Protein AF-A0A8S2ZN84-F1 (afdb_monomer_lite)

Organism: NCBI:txid392030

InterPro domains:
  IPR000998 MAM domain [PF00629] (1-59)
  IPR000998 MAM domain [PS50060] (1-59)
  IPR013320 Concanavalin A-like lectin/glucanase domain superfamily [SSF49899] (1-59)
  IPR051560 MAM domain-containing protein [PTHR23282] (1-59)

Sequence (59 aa):
FCQWTFLTDGNLNWTRNQGATLTAETGPQFDVTTHTNQGWYIYLETSYPVKLNDTARLL

Structure (mmCIF, N/CA/C/O backbone):
data_AF-A0A8S2ZN84-F1
#
_entry.id   AF-A0A8S2ZN84-F1
#
loop_
_atom_site.group_PDB
_atom_site.id
_atom_site.type_symbol
_atom_site.label_atom_id
_atom_site.label_alt_id
_atom_site.label_comp_id
_atom_site.label_asym_id
_atom_site.label_entity_id
_atom_site.label_seq_id
_atom_site.pdbx_PDB_ins_code
_atom_site.Cartn_x
_atom_site.Cartn_y
_atom_site.Cartn_z
_atom_site.occupancy
_atom_site.B_iso_or_equiv
_atom_site.auth_seq_id
_atom_site.auth_comp_id
_atom_site.auth_asym_id
_atom_site.auth_atom_id
_atom_site.pdbx_PDB_model_num
ATOM 1 N N . PHE A 1 1 ? -14.282 4.929 -0.199 1.00 66.44 1 PHE A N 1
ATOM 2 C CA . PHE A 1 1 ? -13.187 5.674 -0.846 1.00 66.44 1 PHE A CA 1
ATOM 3 C C . PHE A 1 1 ? -13.736 6.983 -1.345 1.00 66.44 1 PHE A C 1
ATOM 5 O O . PHE A 1 1 ? -14.834 6.973 -1.887 1.00 66.44 1 PHE A O 1
ATOM 12 N N . CYS A 1 2 ? -13.015 8.079 -1.136 1.00 81.25 2 CYS A N 1
ATOM 13 C CA . CYS A 1 2 ? -13.42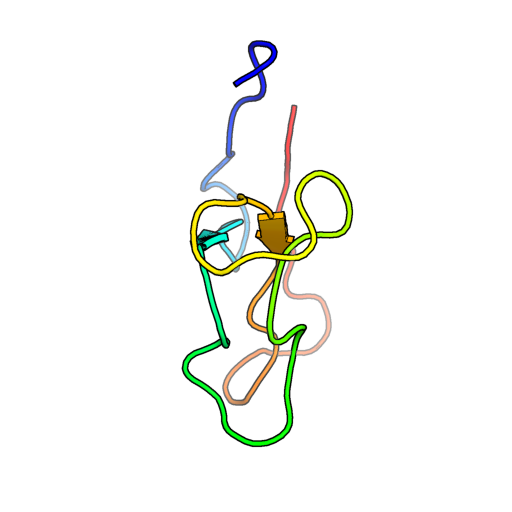1 9.445 -1.477 1.00 81.25 2 CYS A CA 1
ATOM 14 C C . CYS A 1 2 ? -13.423 9.705 -2.998 1.00 81.25 2 CYS A C 1
ATOM 16 O O . CYS A 1 2 ? -12.881 10.702 -3.444 1.00 81.25 2 CYS A O 1
ATOM 18 N N . GLN A 1 3 ? -13.985 8.779 -3.784 1.00 87.06 3 GLN A N 1
ATOM 19 C CA . GLN A 1 3 ? -13.928 8.714 -5.252 1.00 87.06 3 GLN A CA 1
ATOM 20 C C . GLN A 1 3 ? -12.525 8.536 -5.843 1.00 87.06 3 GLN A C 1
ATOM 22 O O . GLN A 1 3 ? -12.339 8.685 -7.045 1.00 87.06 3 GLN A O 1
ATOM 27 N N . TRP A 1 4 ? -11.554 8.160 -5.009 1.00 87.56 4 TRP A N 1
ATOM 28 C CA . TRP A 1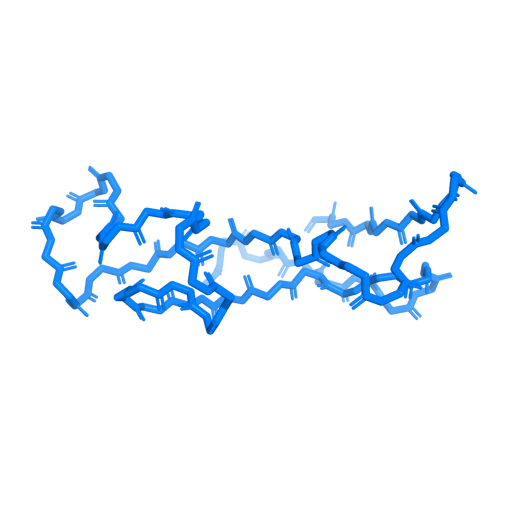 4 ? -10.194 7.943 -5.475 1.00 87.56 4 TRP A CA 1
ATOM 29 C C . TRP A 1 4 ? -10.122 6.713 -6.377 1.00 87.56 4 TRP A C 1
ATOM 31 O O . TRP A 1 4 ? -10.706 5.673 -6.052 1.00 87.56 4 TRP A O 1
ATOM 41 N N . THR A 1 5 ? -9.397 6.831 -7.486 1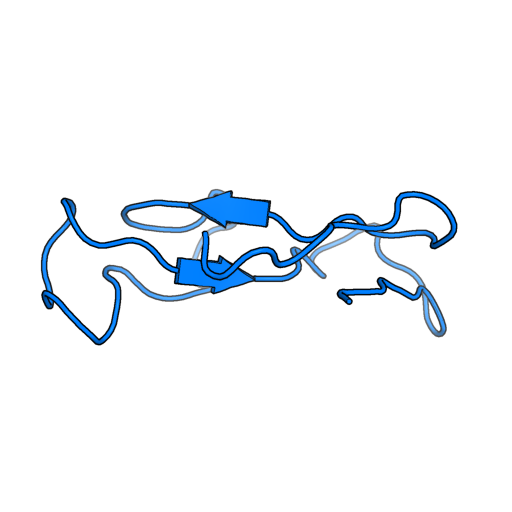.00 88.12 5 THR A N 1
ATOM 42 C CA . THR A 1 5 ? -9.243 5.776 -8.490 1.00 88.12 5 THR A CA 1
ATOM 43 C C . THR A 1 5 ? -7.789 5.335 -8.570 1.00 88.12 5 THR A C 1
ATOM 45 O O . THR A 1 5 ? -6.895 6.116 -8.896 1.00 88.12 5 THR A O 1
ATOM 48 N N . PHE A 1 6 ? -7.561 4.053 -8.289 1.00 89.12 6 PHE A N 1
ATOM 49 C CA . PHE A 1 6 ? -6.268 3.412 -8.489 1.00 89.12 6 PHE A CA 1
ATOM 50 C C . PHE A 1 6 ? -6.044 3.192 -9.980 1.00 89.12 6 PHE A C 1
ATOM 52 O O . PHE A 1 6 ? -6.810 2.470 -10.621 1.00 89.12 6 PHE A O 1
ATOM 59 N N . LEU A 1 7 ? -5.010 3.820 -10.531 1.00 87.88 7 LEU A N 1
ATOM 60 C CA . LEU A 1 7 ? -4.620 3.581 -11.911 1.00 87.88 7 LEU A CA 1
ATOM 61 C C . LEU A 1 7 ? -3.628 2.420 -11.965 1.00 87.88 7 LEU A C 1
ATOM 63 O O . LEU A 1 7 ? -2.671 2.376 -11.195 1.00 87.88 7 LEU A O 1
ATOM 67 N N . THR A 1 8 ? -3.859 1.497 -12.893 1.00 86.69 8 THR A N 1
ATOM 68 C CA . THR A 1 8 ? -3.022 0.308 -13.119 1.00 86.69 8 THR A CA 1
ATOM 69 C C . THR A 1 8 ? -2.067 0.492 -14.303 1.00 86.69 8 THR A C 1
ATOM 71 O O . THR A 1 8 ? -1.629 -0.486 -14.901 1.00 86.69 8 THR A O 1
ATOM 74 N N . ASP A 1 9 ? -1.822 1.739 -14.711 1.00 89.62 9 ASP A N 1
ATOM 75 C CA . ASP A 1 9 ? -0.948 2.103 -15.833 1.00 89.62 9 ASP A CA 1
ATOM 76 C C . ASP A 1 9 ? 0.524 2.271 -15.419 1.00 89.62 9 ASP A C 1
ATOM 78 O O . ASP A 1 9 ? 1.395 2.407 -16.278 1.00 89.62 9 ASP A O 1
ATOM 82 N N . GLY A 1 10 ? 0.798 2.252 -14.112 1.00 88.31 10 GLY A N 1
ATOM 83 C CA . GLY A 1 10 ? 2.138 2.201 -13.538 1.00 88.31 10 GLY A CA 1
ATOM 84 C C . GLY A 1 10 ? 2.673 0.776 -13.363 1.00 88.31 10 GLY A C 1
ATOM 85 O O . GLY A 1 10 ? 2.042 -0.218 -13.719 1.00 88.31 10 GLY A O 1
ATOM 86 N N . ASN A 1 11 ? 3.864 0.680 -12.775 1.00 94.31 11 ASN A N 1
ATOM 87 C CA . ASN A 1 11 ? 4.514 -0.589 -12.434 1.00 94.31 11 ASN A CA 1
ATOM 88 C C . ASN A 1 11 ? 3.997 -1.172 -11.112 1.00 94.31 11 ASN A C 1
ATOM 90 O O . ASN A 1 11 ? 4.071 -2.382 -10.899 1.00 94.31 11 ASN A O 1
ATOM 94 N N . LEU A 1 12 ? 3.495 -0.307 -10.227 1.00 93.94 12 LEU A N 1
ATOM 95 C CA . LEU A 1 12 ? 3.012 -0.652 -8.897 1.00 93.94 12 LEU A CA 1
ATOM 96 C C . LEU A 1 12 ? 1.544 -0.263 -8.754 1.00 93.94 12 LEU A C 1
ATOM 98 O O . LEU A 1 12 ? 1.079 0.718 -9.333 1.00 93.94 12 LEU A O 1
ATOM 102 N N . ASN A 1 13 ? 0.838 -1.004 -7.904 1.00 91.25 13 ASN A N 1
ATOM 103 C CA . ASN A 1 13 ? -0.542 -0.716 -7.549 1.00 91.25 13 ASN A CA 1
ATOM 104 C C . ASN A 1 13 ? -0.622 -0.281 -6.087 1.00 91.25 13 ASN A C 1
ATOM 106 O O . ASN A 1 13 ? -0.076 -0.933 -5.194 1.00 91.25 13 ASN A O 1
ATOM 110 N N . TRP A 1 14 ? -1.352 0.805 -5.839 1.00 92.19 14 TRP A N 1
ATOM 111 C CA . TRP A 1 14 ? -1.741 1.183 -4.486 1.00 92.19 14 TRP A CA 1
ATOM 112 C C . TRP A 1 14 ? -2.549 0.061 -3.846 1.00 92.19 14 TRP A C 1
ATOM 114 O O . TRP A 1 14 ? -3.496 -0.461 -4.435 1.00 92.19 14 TRP A O 1
ATOM 124 N N . THR A 1 15 ? -2.184 -0.281 -2.619 1.00 91.81 15 THR A N 1
ATOM 125 C CA . THR A 1 15 ? -2.841 -1.337 -1.855 1.00 91.81 15 THR A CA 1
ATOM 126 C C . THR A 1 15 ? -3.531 -0.725 -0.655 1.00 91.81 15 THR A C 1
ATOM 128 O O . THR A 1 15 ? -2.958 0.102 0.051 1.00 91.81 15 THR A O 1
ATOM 131 N N . ARG A 1 16 ? -4.775 -1.138 -0.410 1.00 92.50 16 ARG A N 1
ATOM 132 C CA . ARG A 1 16 ? -5.501 -0.802 0.814 1.00 92.50 16 ARG A CA 1
ATOM 133 C C . ARG A 1 16 ? -5.414 -1.972 1.780 1.00 92.50 16 ARG A C 1
ATOM 135 O O . ARG A 1 16 ? -5.771 -3.084 1.401 1.00 92.50 16 ARG A O 1
ATOM 142 N N . ASN A 1 17 ? -5.003 -1.711 3.014 1.00 94.81 17 ASN A N 1
ATOM 143 C CA . ASN A 1 17 ? -4.806 -2.750 4.019 1.00 94.81 17 ASN A CA 1
ATOM 144 C C . ASN A 1 17 ? -5.377 -2.356 5.389 1.00 94.81 17 ASN A C 1
ATOM 146 O O . ASN A 1 17 ? -5.622 -1.174 5.660 1.00 94.81 17 ASN A O 1
ATOM 150 N N . GLN A 1 18 ? -5.586 -3.369 6.230 1.00 96.25 18 GLN A N 1
ATOM 151 C CA . GLN A 1 18 ? -5.853 -3.247 7.663 1.00 96.25 18 GLN A CA 1
ATOM 152 C C . GLN A 1 18 ? -4.810 -4.061 8.426 1.00 96.25 18 GLN A C 1
ATOM 154 O O . GLN A 1 18 ? -4.390 -5.120 7.964 1.00 96.25 18 GLN A O 1
ATOM 159 N N . GLY A 1 19 ? -4.436 -3.609 9.620 1.00 94.56 19 GLY A N 1
ATOM 160 C CA . GLY A 1 19 ? -3.418 -4.301 10.411 1.00 94.56 19 GLY A CA 1
ATOM 161 C C . GLY A 1 19 ? -2.007 -4.152 9.828 1.00 94.56 19 GLY A C 1
ATOM 162 O O . GLY A 1 19 ? -1.746 -3.252 9.032 1.00 94.56 19 GLY A O 1
ATOM 163 N N . ALA A 1 20 ? -1.095 -5.038 10.227 1.00 95.44 20 ALA A N 1
ATOM 164 C CA . ALA A 1 20 ? 0.284 -5.034 9.744 1.00 95.44 20 ALA A CA 1
ATOM 165 C C . ALA A 1 20 ? 0.378 -5.347 8.240 1.00 95.44 20 ALA A C 1
ATOM 167 O O . ALA A 1 20 ? -0.486 -6.019 7.669 1.00 95.44 20 ALA A O 1
ATOM 168 N N . THR A 1 21 ? 1.440 -4.863 7.596 1.00 94.94 21 THR A N 1
ATOM 169 C CA . THR A 1 21 ? 1.760 -5.253 6.217 1.00 94.94 21 THR A CA 1
ATOM 170 C C . THR A 1 21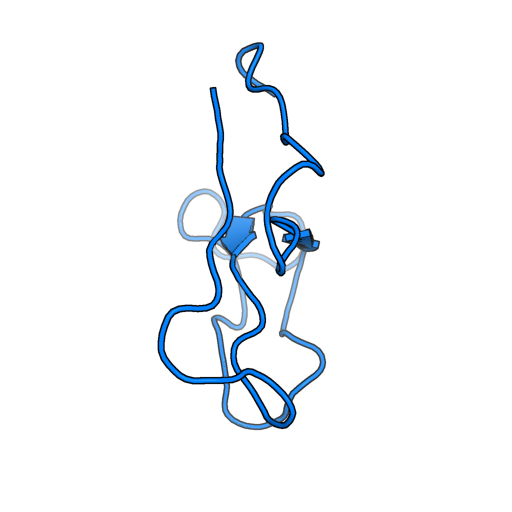 ? 2.309 -6.685 6.171 1.00 94.94 21 THR A C 1
ATOM 172 O O . THR A 1 21 ? 2.699 -7.253 7.191 1.00 94.94 21 THR A O 1
ATOM 175 N N . LEU A 1 22 ? 2.316 -7.292 4.979 1.00 91.06 22 LEU A N 1
ATOM 176 C CA . LEU A 1 22 ? 2.834 -8.652 4.788 1.00 91.06 22 LEU A CA 1
ATOM 177 C C . LEU A 1 22 ? 4.354 -8.730 4.953 1.00 91.06 22 LEU A C 1
ATOM 179 O O . LEU A 1 22 ? 4.871 -9.760 5.388 1.00 91.06 22 LEU A O 1
ATOM 183 N N . THR A 1 23 ? 5.066 -7.663 4.591 1.00 92.88 23 THR A N 1
ATOM 184 C CA . THR A 1 23 ? 6.518 -7.620 4.718 1.00 92.88 23 THR A CA 1
ATOM 185 C C . THR A 1 23 ? 6.884 -7.263 6.154 1.00 92.88 23 THR A C 1
ATOM 187 O O . THR A 1 23 ? 6.542 -6.190 6.654 1.00 92.88 23 THR A O 1
ATOM 190 N N . ALA A 1 24 ? 7.586 -8.180 6.822 1.00 91.50 24 ALA A N 1
ATOM 191 C CA . ALA A 1 24 ? 8.009 -8.006 8.206 1.00 91.50 24 ALA A CA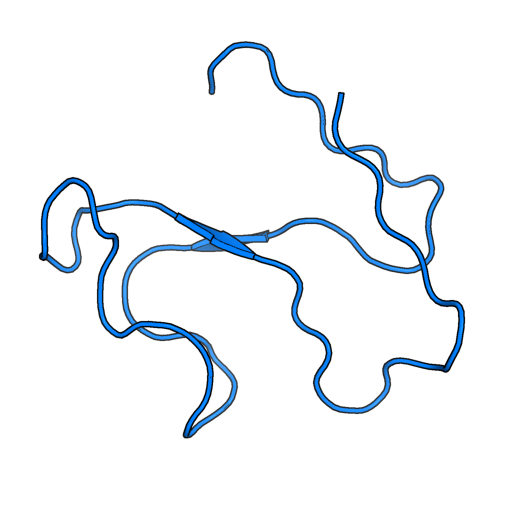 1
ATOM 192 C C . ALA A 1 24 ? 8.838 -6.728 8.392 1.00 91.50 24 ALA A C 1
ATOM 194 O O . ALA A 1 24 ? 9.597 -6.341 7.505 1.00 91.50 24 ALA A O 1
ATOM 195 N N . GLU A 1 25 ? 8.699 -6.100 9.562 1.00 90.38 25 GLU A N 1
ATOM 196 C CA . GLU A 1 25 ? 9.385 -4.847 9.911 1.00 90.38 25 GLU A CA 1
ATOM 197 C C . GLU A 1 25 ? 9.082 -3.676 8.951 1.00 90.38 25 GLU A C 1
ATOM 199 O O . GLU A 1 25 ? 9.853 -2.719 8.867 1.00 90.38 25 GLU A O 1
ATOM 204 N N . THR A 1 26 ? 7.952 -3.718 8.230 1.00 91.75 26 THR A N 1
ATOM 205 C CA . THR A 1 26 ? 7.505 -2.615 7.367 1.00 91.75 26 THR A CA 1
ATOM 206 C C . THR A 1 26 ? 6.069 -2.181 7.650 1.00 91.75 26 THR A C 1
ATOM 208 O O . THR A 1 26 ? 5.227 -2.943 8.133 1.00 91.75 26 THR A O 1
ATOM 211 N N . GLY A 1 27 ? 5.776 -0.928 7.296 1.00 91.19 27 GLY A N 1
ATOM 212 C CA . GLY A 1 27 ? 4.447 -0.338 7.416 1.00 91.19 27 GLY A CA 1
ATOM 213 C C . GLY A 1 27 ? 3.928 -0.240 8.857 1.00 91.19 27 GLY A C 1
ATOM 214 O O . GLY A 1 27 ? 4.640 -0.537 9.817 1.00 91.19 27 GLY A O 1
ATOM 215 N N . PRO A 1 28 ? 2.694 0.247 9.040 1.00 95.75 28 PRO A N 1
ATOM 216 C CA . PRO A 1 28 ? 2.137 0.453 10.366 1.00 95.75 28 PRO A CA 1
ATOM 217 C C . PRO A 1 28 ? 1.416 -0.799 10.880 1.00 95.75 28 PRO A C 1
ATOM 219 O O . PRO A 1 28 ? 0.857 -1.577 10.110 1.00 95.75 28 PRO A O 1
ATOM 222 N N . GLN A 1 29 ? 1.348 -0.953 12.205 1.00 95.06 29 GLN A N 1
ATOM 223 C CA . GLN A 1 29 ? 0.515 -1.987 12.826 1.00 95.06 29 GLN A CA 1
ATOM 224 C C . GLN A 1 29 ? -0.985 -1.680 12.667 1.00 95.06 29 GLN A C 1
ATOM 226 O O . GLN A 1 29 ? -1.780 -2.604 12.527 1.00 95.06 29 GLN A O 1
ATOM 231 N N . PHE A 1 30 ? -1.367 -0.396 12.666 1.00 96.50 30 PHE A N 1
ATOM 232 C CA . PHE A 1 30 ? -2.745 0.097 12.565 1.00 96.50 30 PHE A CA 1
ATOM 233 C C . PHE A 1 30 ? -2.792 1.431 11.808 1.00 96.50 30 PHE A C 1
ATOM 235 O O . PHE A 1 30 ? -1.783 2.131 11.732 1.00 96.50 30 PHE A O 1
ATOM 242 N N . ASP A 1 31 ? -3.957 1.818 11.283 1.00 96.94 31 ASP A N 1
ATOM 243 C CA . ASP A 1 31 ? -4.113 3.153 10.697 1.00 96.94 31 ASP A CA 1
ATOM 244 C C . ASP A 1 31 ? -4.069 4.271 11.758 1.00 96.94 31 ASP A C 1
ATOM 246 O O . ASP A 1 31 ? -4.260 4.048 12.955 1.00 96.94 31 ASP A O 1
ATOM 250 N N . VAL A 1 32 ? -3.855 5.504 11.297 1.00 96.38 32 VAL A N 1
ATOM 251 C CA . VAL A 1 32 ? -3.830 6.699 12.159 1.00 96.38 32 VAL A CA 1
ATOM 252 C C . VAL A 1 32 ? -5.237 7.182 12.526 1.00 96.38 32 VAL A C 1
ATOM 254 O O . VAL A 1 32 ? -5.409 7.943 13.467 1.00 96.38 32 VAL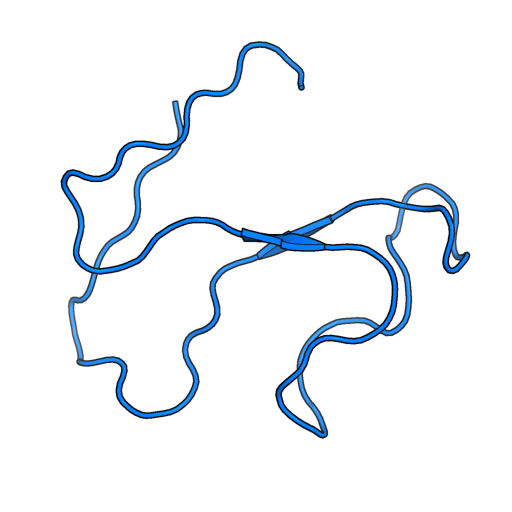 A O 1
ATOM 257 N N . THR A 1 33 ? -6.285 6.782 11.807 1.00 96.81 33 THR A N 1
ATOM 258 C CA . THR A 1 33 ? -7.635 7.286 12.100 1.00 96.81 33 THR A CA 1
ATOM 259 C C . THR A 1 33 ? -8.275 6.561 13.276 1.00 96.81 33 THR A C 1
ATOM 261 O O . THR A 1 33 ? -8.911 7.197 14.113 1.00 96.81 33 THR A O 1
ATOM 264 N N . THR A 1 34 ? -8.122 5.241 13.351 1.00 96.69 34 THR A N 1
ATOM 265 C CA . THR A 1 34 ? -8.753 4.431 14.400 1.00 96.69 34 THR A CA 1
ATOM 266 C C . THR A 1 34 ? -7.765 3.958 15.455 1.00 96.69 34 THR A C 1
ATOM 268 O O . THR A 1 34 ? -8.196 3.656 16.562 1.00 96.69 34 THR A O 1
ATOM 271 N N . HIS A 1 35 ? -6.467 3.867 15.130 1.00 95.81 35 HIS A N 1
ATOM 272 C CA . HIS A 1 35 ? -5.441 3.265 15.994 1.00 95.81 35 HIS A CA 1
ATOM 273 C C . HIS A 1 35 ? -5.778 1.809 16.385 1.00 95.81 35 HIS A C 1
ATOM 275 O O . HIS A 1 35 ? -5.353 1.315 17.429 1.00 95.81 35 HIS A O 1
ATOM 281 N N . THR A 1 36 ? -6.548 1.107 15.545 1.00 96.12 36 THR A N 1
ATOM 282 C CA . THR A 1 36 ? -6.944 -0.297 15.742 1.00 96.12 36 THR A CA 1
ATOM 283 C C . THR A 1 36 ? -6.773 -1.112 14.458 1.00 96.12 36 THR A C 1
ATOM 285 O O . THR A 1 36 ? -6.619 -0.565 13.366 1.00 96.12 36 THR A O 1
ATOM 288 N N . ASN A 1 37 ? -6.870 -2.442 14.559 1.00 94.69 37 ASN A N 1
ATOM 289 C CA . ASN A 1 37 ? -6.849 -3.347 13.400 1.00 94.69 37 ASN A CA 1
ATOM 290 C C . ASN A 1 37 ? -8.092 -3.249 12.501 1.00 94.69 37 ASN A C 1
ATOM 292 O O . ASN A 1 37 ? -8.150 -3.925 11.480 1.00 94.69 37 ASN A O 1
ATOM 296 N N . GLN A 1 38 ? -9.081 -2.434 12.870 1.00 95.69 38 GLN A N 1
ATOM 297 C CA . GLN A 1 38 ? -10.289 -2.198 12.076 1.00 95.69 38 GLN A CA 1
ATOM 298 C C . GLN A 1 38 ? -10.150 -0.971 11.167 1.00 95.69 38 GLN A C 1
ATOM 300 O O . GLN A 1 38 ? -10.952 -0.775 10.250 1.00 95.69 38 GLN A O 1
ATOM 305 N N . GLY A 1 39 ? -9.126 -0.155 11.400 1.00 95.62 39 GLY A N 1
ATOM 306 C CA . GLY A 1 39 ? -8.793 0.986 10.572 1.00 95.62 39 GLY A CA 1
ATOM 307 C C . GLY A 1 39 ? -8.195 0.613 9.228 1.00 95.62 39 GLY A C 1
ATOM 308 O O . GLY A 1 39 ? -7.730 -0.509 9.027 1.00 95.62 39 GLY A O 1
ATOM 309 N N . TRP A 1 40 ? -8.204 1.569 8.303 1.00 94.94 40 TRP A N 1
ATOM 310 C CA . TRP A 1 40 ? -7.754 1.358 6.931 1.00 94.94 40 TRP A CA 1
ATOM 311 C C . TRP A 1 40 ? -6.713 2.390 6.539 1.00 94.94 40 TRP A C 1
ATOM 313 O O . TRP A 1 40 ? -6.918 3.589 6.705 1.00 94.94 40 TRP A O 1
ATOM 323 N N . TYR A 1 41 ? -5.651 1.927 5.896 1.00 94.69 41 TYR A N 1
ATOM 324 C CA . TYR A 1 41 ? -4.674 2.791 5.248 1.00 94.69 41 TYR A CA 1
ATOM 325 C C . TYR A 1 41 ? -4.411 2.312 3.822 1.00 94.69 41 TYR A C 1
ATOM 327 O O . TYR A 1 41 ? -4.771 1.196 3.434 1.00 94.69 41 TYR A O 1
ATOM 335 N N . ILE A 1 42 ? -3.813 3.193 3.027 1.00 93.88 42 ILE A N 1
ATOM 336 C CA . ILE A 1 42 ? -3.298 2.876 1.699 1.00 93.88 42 ILE A CA 1
ATOM 337 C C . ILE A 1 42 ? -1.781 3.007 1.714 1.00 93.88 42 ILE A C 1
ATOM 339 O O . ILE A 1 42 ? -1.243 3.892 2.379 1.00 93.88 42 ILE A O 1
ATOM 343 N N . TYR A 1 43 ? -1.096 2.127 1.000 1.00 94.12 43 TYR A N 1
ATOM 344 C CA . TYR A 1 43 ? 0.357 2.146 0.898 1.00 94.12 43 TYR A CA 1
ATOM 345 C C . TYR A 1 43 ? 0.821 1.572 -0.443 1.00 94.12 43 TYR A C 1
ATOM 347 O O . TYR A 1 43 ? 0.037 0.975 -1.189 1.00 94.12 43 TYR A O 1
ATOM 355 N N . LEU A 1 44 ? 2.104 1.768 -0.734 1.00 94.06 44 LEU A N 1
ATOM 356 C CA . LEU A 1 44 ? 2.816 1.070 -1.797 1.00 94.06 44 LEU A CA 1
ATOM 357 C C . LEU A 1 44 ? 3.769 0.070 -1.157 1.00 94.06 44 LEU A C 1
ATOM 359 O O . LEU A 1 44 ? 4.581 0.442 -0.313 1.00 94.06 44 LEU A O 1
ATOM 363 N N . GLU A 1 45 ? 3.663 -1.189 -1.566 1.00 93.69 45 GLU A N 1
ATOM 364 C CA . GLU A 1 45 ? 4.650 -2.204 -1.221 1.00 93.69 45 GLU A CA 1
ATOM 365 C C . GLU A 1 45 ? 5.863 -2.017 -2.134 1.00 93.69 45 GLU A C 1
ATOM 367 O O . GLU A 1 45 ? 5.799 -2.307 -3.329 1.00 93.69 45 GLU A O 1
ATOM 372 N N . THR A 1 46 ? 6.945 -1.468 -1.582 1.00 93.88 46 THR A N 1
ATOM 373 C CA . THR A 1 46 ? 8.191 -1.193 -2.314 1.00 93.88 46 THR A CA 1
ATOM 374 C C . THR A 1 46 ? 9.324 -2.141 -1.939 1.00 93.88 46 THR A C 1
ATOM 376 O O . THR A 1 46 ? 10.476 -1.904 -2.304 1.00 93.88 46 THR A O 1
ATOM 379 N N . SER A 1 47 ? 9.022 -3.201 -1.190 1.00 93.19 47 SER A N 1
ATOM 380 C CA . SER A 1 47 ? 9.978 -4.271 -0.918 1.00 93.19 47 SER A CA 1
ATOM 381 C C . SER A 1 47 ? 10.348 -5.010 -2.205 1.00 93.19 47 SER A C 1
ATOM 383 O O . SER A 1 47 ? 9.667 -4.925 -3.227 1.00 93.19 47 SER A O 1
ATOM 385 N N . TYR A 1 48 ? 11.471 -5.726 -2.182 1.00 90.75 48 TYR A N 1
ATOM 386 C CA . TYR A 1 48 ? 11.963 -6.459 -3.348 1.00 90.75 48 TYR A CA 1
ATOM 387 C C . TYR A 1 48 ? 10.865 -7.366 -3.951 1.00 90.75 48 TYR A C 1
ATOM 389 O O . TYR A 1 48 ? 10.239 -8.111 -3.193 1.00 90.75 48 TYR A O 1
ATOM 397 N N . PRO A 1 49 ? 10.646 -7.370 -5.286 1.00 90.75 49 PRO A N 1
ATOM 398 C CA . PRO A 1 49 ? 11.525 -6.847 -6.341 1.00 90.75 49 PRO A CA 1
ATOM 399 C C . PRO A 1 49 ? 11.063 -5.540 -7.033 1.00 90.75 49 PRO A C 1
ATOM 401 O O . PRO A 1 49 ? 11.018 -5.489 -8.264 1.00 90.75 49 PRO A O 1
ATOM 404 N N . VAL A 1 50 ? 10.765 -4.469 -6.290 1.00 94.62 50 VAL A N 1
ATOM 405 C CA . VAL A 1 50 ? 10.541 -3.136 -6.897 1.00 94.62 50 VAL A CA 1
ATOM 406 C C . VAL A 1 50 ? 11.833 -2.538 -7.473 1.00 94.62 50 VAL A C 1
ATOM 408 O O . VAL A 1 50 ? 12.919 -2.692 -6.905 1.00 94.62 50 VAL A O 1
ATOM 411 N N . LYS A 1 51 ? 11.726 -1.863 -8.625 1.00 95.50 51 LYS A N 1
ATOM 412 C CA . LYS A 1 51 ? 12.848 -1.247 -9.349 1.00 95.50 51 LYS A CA 1
ATOM 413 C C . LYS A 1 51 ? 12.866 0.267 -9.176 1.00 95.50 51 LYS A C 1
ATOM 415 O O . LYS A 1 51 ? 11.849 0.916 -8.946 1.00 95.50 51 LYS A O 1
ATOM 420 N N . LEU A 1 52 ? 14.053 0.848 -9.348 1.00 94.00 52 LEU A N 1
ATOM 421 C CA . LEU A 1 52 ? 14.192 2.297 -9.437 1.00 94.00 52 LEU A CA 1
ATOM 422 C C . LEU A 1 52 ? 13.321 2.828 -10.588 1.00 94.00 52 LEU A C 1
ATOM 424 O O . LEU A 1 52 ? 13.378 2.295 -11.695 1.00 94.00 52 LEU A O 1
ATOM 428 N N . ASN A 1 53 ? 12.578 3.901 -10.318 1.00 94.12 53 ASN A N 1
ATOM 429 C CA . ASN A 1 53 ? 11.618 4.548 -11.222 1.00 94.12 53 ASN A CA 1
ATOM 430 C C . ASN A 1 53 ? 10.310 3.784 -11.479 1.00 94.12 53 ASN A C 1
ATOM 432 O O . ASN A 1 53 ? 9.537 4.216 -12.333 1.00 94.12 53 ASN A O 1
ATOM 436 N N . ASP A 1 54 ? 10.017 2.715 -10.736 1.00 95.88 54 ASP A N 1
ATOM 437 C CA . ASP A 1 54 ? 8.664 2.160 -10.721 1.00 95.88 54 ASP A CA 1
ATOM 438 C C . ASP A 1 54 ? 7.673 3.203 -10.178 1.00 95.88 54 ASP A C 1
ATOM 440 O O . ASP A 1 54 ? 7.933 3.889 -9.186 1.00 95.88 54 ASP A O 1
ATOM 444 N N . THR A 1 55 ? 6.527 3.336 -10.845 1.00 95.25 55 THR A N 1
ATOM 445 C CA . THR A 1 55 ? 5.514 4.345 -10.502 1.00 95.25 55 THR A CA 1
ATOM 446 C C . THR A 1 55 ? 4.170 3.717 -10.160 1.00 95.25 55 THR A C 1
ATOM 448 O O . THR A 1 55 ? 3.827 2.638 -10.642 1.00 95.25 55 THR A O 1
ATOM 451 N N . ALA A 1 56 ? 3.393 4.426 -9.343 1.00 95.25 56 ALA A N 1
ATOM 452 C CA . ALA A 1 56 ? 1.977 4.177 -9.108 1.00 95.25 56 ALA A CA 1
ATOM 453 C C . ALA A 1 56 ? 1.232 5.507 -9.143 1.00 95.25 56 ALA A C 1
ATOM 455 O O . ALA A 1 56 ? 1.768 6.537 -8.723 1.00 95.25 56 ALA A O 1
ATOM 456 N N . ARG A 1 57 ? -0.020 5.490 -9.599 1.00 93.25 57 ARG A N 1
ATOM 457 C CA . ARG A 1 57 ? -0.841 6.697 -9.699 1.00 93.25 57 ARG A CA 1
ATOM 458 C C . ARG A 1 57 ? -2.193 6.504 -9.024 1.00 93.25 57 ARG A C 1
ATOM 460 O O . ARG A 1 57 ? -2.772 5.419 -9.026 1.00 93.25 57 ARG A O 1
ATOM 467 N N . LEU A 1 58 ? -2.666 7.591 -8.435 1.00 91.44 58 LEU A N 1
ATOM 468 C CA . LEU A 1 58 ? -3.911 7.695 -7.691 1.00 91.44 58 LEU A CA 1
ATOM 469 C C . LEU A 1 58 ? -4.561 9.010 -8.099 1.00 91.44 58 LEU A C 1
ATOM 471 O O . LEU A 1 58 ? -3.899 10.049 -8.037 1.00 91.44 58 LEU A O 1
ATOM 475 N N . LEU A 1 59 ? -5.799 8.940 -8.576 1.00 89.25 59 LEU A N 1
ATOM 476 C CA . LEU A 1 59 ? -6.625 10.106 -8.895 1.00 89.25 59 LEU A CA 1
ATOM 477 C C . LEU A 1 59 ? -7.654 10.329 -7.799 1.00 89.25 59 LEU A C 1
ATOM 479 O O . LEU A 1 59 ? -8.165 9.297 -7.311 1.00 89.25 59 LEU A O 1
#

pLDDT: mean 92.5, std 4.63, range [66.44, 96.94]

Secondary structure (DSSP, 8-state):
--S--EE-SSSS--EEESSS-SSTT-S-SS-TTTSSTT--EEE---STT--TT---EE-

Radius of gyration: 12.47 Å; chains: 1; bounding box: 28×19×32 Å

Foldseek 3Di:
DVPKDWDPPWPWTKDKAFADDPDPPDDDRGDPPPPDSVHIDIDTDCPPPHDPPTDIDMD